Protein AF-A0A2M8KQE2-F1 (afdb_monomer_lite)

Foldseek 3Di:
DWDKDKDFDADPVQFDDWDFDPDPVWGKIFTAGPVRHTGMMIGTRPDPPVPVCLVVCVVVPDDSPDPPVPVD

Sequence (72 aa):
IGNTMNIWWGDPTDAYTAEEVDSMDRNDVIIKDKKGNPISIEMIGILPQELNISDQMAQFGEDPNTPHILQG

Organism: NCBI:txid1974852

Structure (mmCIF, N/CA/C/O backbone):
data_AF-A0A2M8KQE2-F1
#
_entry.id   AF-A0A2M8KQE2-F1
#
loop_
_atom_site.group_PDB
_atom_site.id
_atom_site.type_symbol
_atom_site.label_atom_id
_atom_site.label_alt_id
_atom_site.label_comp_id
_atom_site.label_asym_id
_atom_site.label_entity_id
_atom_site.label_seq_id
_atom_site.pdbx_PDB_ins_code
_atom_site.Cartn_x
_atom_site.Cartn_y
_atom_site.Cartn_z
_atom_site.occupancy
_atom_site.B_iso_or_equiv
_atom_site.auth_seq_id
_atom_site.auth_comp_id
_atom_site.auth_asym_id
_atom_site.auth_atom_id
_atom_site.pdbx_PDB_model_num
ATOM 1 N N . ILE A 1 1 ? 8.338 4.277 -14.537 1.00 51.38 1 ILE A N 1
ATOM 2 C CA . ILE A 1 1 ? 7.880 3.980 -13.147 1.00 51.38 1 ILE A CA 1
ATOM 3 C C . ILE A 1 1 ? 6.858 2.869 -13.205 1.00 51.38 1 ILE A C 1
ATOM 5 O O . ILE A 1 1 ? 6.434 2.564 -14.298 1.00 51.38 1 ILE A O 1
ATOM 9 N N . GLY A 1 2 ? 6.581 2.115 -12.148 1.00 60.47 2 GLY A N 1
ATOM 10 C CA . GLY A 1 2 ? 5.653 0.986 -12.276 1.00 60.47 2 GLY A CA 1
ATOM 11 C C . GLY A 1 2 ? 4.222 1.484 -12.445 1.00 60.47 2 GLY A C 1
ATOM 12 O O . GLY A 1 2 ? 3.808 2.401 -11.745 1.00 60.47 2 GLY A O 1
ATOM 13 N N . ASN A 1 3 ? 3.448 0.881 -13.341 1.00 69.38 3 ASN A N 1
ATOM 14 C CA . ASN A 1 3 ? 2.001 0.970 -13.222 1.00 69.38 3 ASN A CA 1
ATOM 15 C C . ASN A 1 3 ? 1.578 0.209 -11.956 1.00 69.38 3 ASN A C 1
ATOM 17 O O . ASN A 1 3 ? 2.177 -0.811 -11.609 1.00 69.38 3 ASN A O 1
ATOM 21 N N . THR A 1 4 ? 0.501 0.651 -11.325 1.00 74.81 4 THR A N 1
ATOM 22 C CA . THR A 1 4 ? 0.004 0.018 -10.107 1.00 74.81 4 THR A CA 1
ATOM 23 C C . THR A 1 4 ? -1.455 -0.362 -10.281 1.00 74.81 4 THR A C 1
ATOM 25 O O . THR A 1 4 ? -2.268 0.455 -10.712 1.00 74.81 4 THR A O 1
ATOM 28 N N . MET A 1 5 ? -1.801 -1.599 -9.930 1.00 83.19 5 MET A N 1
ATOM 29 C CA . MET A 1 5 ? -3.189 -2.020 -9.772 1.00 83.19 5 MET A CA 1
ATOM 30 C C . MET A 1 5 ? -3.520 -2.126 -8.289 1.00 83.19 5 MET A C 1
ATOM 32 O O . MET A 1 5 ? -2.885 -2.884 -7.564 1.00 83.19 5 MET A O 1
ATOM 36 N N . ASN A 1 6 ? -4.552 -1.403 -7.865 1.00 86.75 6 ASN A N 1
ATOM 37 C CA . ASN A 1 6 ? -5.082 -1.477 -6.510 1.00 86.75 6 ASN A CA 1
ATOM 38 C C . ASN A 1 6 ? -6.409 -2.232 -6.508 1.00 86.75 6 ASN A C 1
ATOM 40 O O . ASN A 1 6 ? -7.322 -1.883 -7.260 1.00 86.75 6 ASN A O 1
ATOM 44 N N . ILE A 1 7 ? -6.525 -3.246 -5.652 1.00 90.19 7 ILE A N 1
ATOM 45 C CA . ILE A 1 7 ? -7.767 -3.994 -5.445 1.00 90.19 7 ILE A CA 1
ATOM 46 C C . ILE A 1 7 ? -8.173 -3.865 -3.982 1.00 90.19 7 ILE A C 1
ATOM 48 O O . ILE A 1 7 ? -7.480 -4.356 -3.096 1.00 90.19 7 ILE A O 1
ATOM 52 N N . TRP A 1 8 ? -9.335 -3.254 -3.754 1.00 92.31 8 TRP A N 1
ATOM 53 C CA . TRP A 1 8 ? -9.915 -3.046 -2.430 1.00 92.31 8 TRP A CA 1
ATOM 54 C C . TRP A 1 8 ? -11.072 -4.009 -2.190 1.00 92.31 8 TRP A C 1
ATOM 56 O O . TRP A 1 8 ? -11.947 -4.167 -3.042 1.00 92.31 8 TRP A O 1
ATOM 66 N N . TRP A 1 9 ? -11.099 -4.621 -1.010 1.00 95.00 9 TRP A N 1
ATOM 67 C CA . TRP A 1 9 ? -12.247 -5.400 -0.529 1.00 95.00 9 TRP A CA 1
ATOM 68 C C . TRP A 1 9 ? -12.720 -4.974 0.866 1.00 95.00 9 TRP A C 1
ATOM 70 O O . TRP A 1 9 ? -13.787 -5.408 1.296 1.00 95.00 9 TRP A O 1
ATOM 80 N N . GLY A 1 10 ? -11.959 -4.126 1.565 1.00 92.56 10 GLY A N 1
ATOM 81 C CA . GLY A 1 10 ? -12.417 -3.368 2.732 1.00 92.56 10 GLY A CA 1
ATOM 82 C C . GLY A 1 10 ? -12.656 -1.888 2.414 1.00 92.56 10 GLY A C 1
ATOM 83 O O . GLY A 1 10 ? -12.508 -1.457 1.270 1.00 92.56 10 GLY A O 1
ATOM 84 N N . ASP A 1 11 ? -13.021 -1.111 3.436 1.00 92.81 11 ASP A N 1
ATOM 85 C CA . ASP A 1 11 ? -13.173 0.341 3.322 1.00 92.81 11 ASP A CA 1
ATOM 86 C C . ASP A 1 11 ? -11.783 1.006 3.242 1.00 92.81 11 ASP A C 1
ATOM 88 O O . ASP A 1 11 ? -10.975 0.836 4.159 1.00 92.81 11 ASP A O 1
ATOM 92 N N . PRO A 1 12 ? -11.467 1.772 2.181 1.00 91.00 12 PRO A N 1
ATOM 93 C CA . PRO A 1 12 ? -10.182 2.458 2.068 1.00 91.00 12 PRO A CA 1
ATOM 94 C C . PRO A 1 12 ? -9.885 3.437 3.208 1.00 91.00 12 PRO A C 1
ATOM 96 O O . PRO A 1 12 ? -8.720 3.706 3.497 1.00 91.00 12 PRO A O 1
ATOM 99 N N . THR A 1 13 ? -10.913 3.961 3.879 1.00 93.38 13 THR A N 1
ATOM 100 C CA . THR A 1 13 ? -10.749 4.879 5.015 1.00 93.38 13 THR A CA 1
ATOM 101 C C . THR A 1 13 ? -10.242 4.187 6.285 1.00 93.38 13 THR A C 1
ATOM 103 O O . THR A 1 13 ? -9.732 4.860 7.183 1.00 93.38 13 THR A O 1
ATOM 106 N N . ASP A 1 14 ? -10.305 2.853 6.340 1.00 92.44 14 ASP A N 1
ATOM 107 C CA . ASP A 1 14 ? -9.785 2.046 7.448 1.00 92.44 14 ASP A CA 1
ATOM 108 C C . ASP A 1 14 ? -8.287 1.715 7.309 1.00 92.44 14 ASP A C 1
ATOM 110 O O . ASP A 1 14 ? -7.705 1.116 8.221 1.00 92.44 14 ASP A O 1
ATOM 114 N N . ALA A 1 15 ? -7.645 2.105 6.199 1.00 91.62 15 ALA A N 1
ATOM 115 C CA . ALA A 1 15 ? -6.231 1.848 5.939 1.00 91.62 15 ALA A CA 1
ATOM 116 C C . ALA A 1 15 ? -5.326 2.433 7.034 1.00 91.62 15 ALA A C 1
ATOM 118 O O . ALA A 1 15 ? -5.405 3.615 7.375 1.00 91.62 15 ALA A O 1
ATOM 119 N N . TYR A 1 16 ? -4.452 1.588 7.590 1.00 91.06 16 TYR A N 1
ATOM 120 C CA . TYR A 1 16 ? -3.583 1.960 8.705 1.00 91.06 16 TYR A CA 1
ATOM 121 C C . TYR A 1 16 ? -2.117 1.587 8.491 1.00 91.06 16 TYR A C 1
ATOM 123 O O . TYR A 1 16 ? -1.243 2.420 8.719 1.00 91.06 16 TYR A O 1
ATOM 131 N N . THR A 1 17 ? -1.834 0.360 8.053 1.00 90.56 17 THR A N 1
ATOM 132 C CA . THR A 1 17 ? -0.467 -0.089 7.748 1.00 90.56 17 THR A CA 1
ATOM 133 C C . THR A 1 17 ? -0.383 -0.708 6.364 1.00 90.56 17 THR A C 1
ATOM 135 O O . THR A 1 17 ? -1.373 -1.197 5.822 1.00 90.56 17 THR A O 1
ATOM 138 N N . ALA A 1 18 ? 0.822 -0.684 5.804 1.00 87.19 18 ALA A N 1
ATOM 139 C CA . ALA A 1 18 ? 1.169 -1.295 4.535 1.00 87.19 18 ALA A CA 1
ATOM 140 C C . ALA A 1 18 ? 2.393 -2.198 4.745 1.00 87.19 18 ALA A C 1
ATOM 142 O O . ALA A 1 18 ? 3.305 -1.832 5.489 1.00 87.19 18 ALA A O 1
ATOM 143 N N . GLU A 1 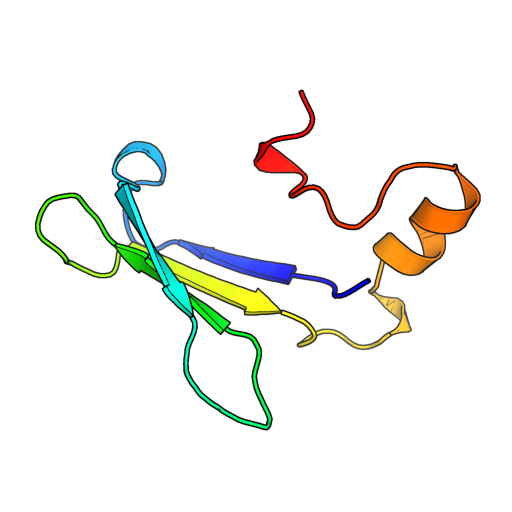19 ? 2.389 -3.382 4.142 1.00 87.06 19 GLU A N 1
ATOM 144 C CA . GLU A 1 19 ? 3.478 -4.359 4.221 1.00 87.06 19 GLU A CA 1
ATOM 145 C C . GLU A 1 19 ? 3.872 -4.799 2.815 1.00 87.06 19 GLU A C 1
ATOM 147 O O . GLU A 1 19 ? 3.033 -5.309 2.072 1.00 87.06 19 GLU A O 1
ATOM 152 N N . GLU A 1 20 ? 5.138 -4.597 2.462 1.00 83.88 20 GLU A N 1
ATOM 153 C CA . GLU A 1 20 ? 5.710 -5.100 1.216 1.00 83.88 20 GLU A CA 1
ATOM 154 C C . GLU A 1 20 ? 5.854 -6.621 1.283 1.00 83.88 20 GLU A C 1
ATOM 156 O O . GLU A 1 20 ? 6.276 -7.188 2.295 1.00 83.88 20 GLU A O 1
ATOM 161 N N . VAL A 1 21 ? 5.504 -7.295 0.193 1.00 78.81 21 VAL A N 1
ATOM 162 C CA . VAL A 1 21 ? 5.747 -8.726 0.048 1.00 78.81 21 VAL A CA 1
ATOM 163 C C . VAL A 1 21 ? 7.219 -8.925 -0.305 1.00 78.81 21 VAL A C 1
ATOM 165 O O . VAL A 1 21 ? 7.669 -8.486 -1.358 1.00 78.81 21 VAL A O 1
ATOM 168 N N . ASP A 1 22 ? 7.960 -9.623 0.558 1.00 73.12 22 ASP A N 1
ATOM 169 C CA . ASP A 1 22 ? 9.369 -9.963 0.326 1.00 73.12 22 ASP A CA 1
ATOM 170 C C . ASP A 1 22 ? 9.486 -11.068 -0.740 1.00 73.12 22 ASP A C 1
ATOM 172 O O . ASP A 1 22 ? 9.562 -12.266 -0.452 1.00 73.12 22 ASP A O 1
ATOM 176 N N . SER A 1 23 ? 9.400 -10.668 -2.008 1.00 72.56 23 SER A N 1
ATOM 177 C CA . SER A 1 23 ? 9.552 -11.537 -3.170 1.00 72.56 23 SER A CA 1
ATOM 178 C C . SER A 1 23 ? 10.477 -10.881 -4.185 1.00 72.56 23 SER A C 1
ATOM 180 O O . SER A 1 23 ? 10.268 -9.743 -4.585 1.00 72.56 23 SER A O 1
ATOM 182 N N . MET A 1 24 ? 11.487 -11.616 -4.658 1.00 67.94 24 MET A N 1
ATOM 183 C CA . MET A 1 24 ? 12.443 -11.095 -5.648 1.00 67.94 24 MET A CA 1
ATOM 184 C C . MET A 1 24 ? 11.796 -10.724 -6.989 1.00 67.94 24 MET A C 1
ATOM 186 O O . MET A 1 24 ? 12.335 -9.892 -7.714 1.00 67.94 24 MET A O 1
ATOM 190 N N . ASP A 1 25 ? 10.648 -11.326 -7.301 1.00 67.50 25 ASP A N 1
ATOM 191 C CA . ASP A 1 25 ? 9.993 -11.203 -8.604 1.00 67.50 25 ASP A CA 1
ATOM 192 C C . ASP A 1 25 ? 8.708 -10.362 -8.546 1.00 67.50 25 ASP A C 1
ATOM 194 O O . ASP A 1 25 ? 8.029 -10.204 -9.564 1.00 67.50 25 ASP A O 1
ATOM 198 N N . ARG A 1 26 ? 8.328 -9.851 -7.365 1.00 66.50 26 ARG A N 1
ATOM 199 C CA . ARG A 1 26 ? 7.075 -9.113 -7.172 1.00 66.50 26 ARG A CA 1
ATOM 200 C C . ARG A 1 26 ? 7.246 -7.946 -6.214 1.00 66.50 26 ARG A C 1
ATOM 202 O O . ARG A 1 26 ? 7.765 -8.104 -5.121 1.00 66.50 26 ARG A O 1
ATOM 209 N N . ASN A 1 27 ? 6.697 -6.807 -6.616 1.00 72.25 27 ASN A N 1
ATOM 210 C CA . ASN A 1 27 ? 6.572 -5.617 -5.786 1.00 72.25 27 ASN A CA 1
ATOM 211 C C . ASN A 1 27 ? 5.092 -5.450 -5.421 1.00 72.25 27 ASN A C 1
ATOM 213 O O . ASN A 1 27 ? 4.395 -4.627 -6.009 1.00 72.25 27 ASN A O 1
ATOM 217 N N . ASP A 1 28 ? 4.575 -6.288 -4.521 1.00 82.38 28 ASP A N 1
ATOM 218 C CA . ASP A 1 28 ? 3.207 -6.122 -4.021 1.00 82.38 28 ASP A CA 1
ATOM 219 C C . ASP A 1 28 ? 3.211 -5.537 -2.612 1.00 82.38 28 ASP A C 1
ATOM 221 O O . ASP A 1 28 ? 4.112 -5.810 -1.818 1.00 82.38 28 ASP A O 1
ATOM 225 N N . VAL A 1 29 ? 2.159 -4.798 -2.277 1.00 87.75 29 VAL A N 1
ATOM 226 C CA . VAL A 1 29 ? 1.945 -4.235 -0.946 1.00 87.75 29 VAL A CA 1
ATOM 227 C C . VAL A 1 29 ? 0.578 -4.661 -0.434 1.00 87.75 29 VAL A C 1
ATOM 229 O O . VAL A 1 29 ? -0.437 -4.521 -1.112 1.00 87.75 29 VAL A O 1
ATOM 232 N N . ILE A 1 30 ? 0.534 -5.190 0.782 1.00 90.81 30 ILE A N 1
ATOM 233 C CA . ILE A 1 30 ? -0.708 -5.534 1.473 1.00 90.81 30 ILE A CA 1
ATOM 234 C C . ILE A 1 30 ? -1.074 -4.381 2.398 1.00 90.81 30 ILE A C 1
ATOM 236 O O . ILE A 1 30 ? -0.300 -4.024 3.285 1.00 90.81 30 ILE A O 1
ATOM 240 N N . ILE A 1 31 ? -2.282 -3.846 2.242 1.00 93.25 31 ILE A N 1
ATOM 241 C CA . ILE A 1 31 ? -2.814 -2.789 3.105 1.00 93.25 31 ILE A CA 1
ATOM 242 C C . ILE A 1 31 ? -3.694 -3.425 4.177 1.00 93.25 31 ILE A C 1
ATOM 244 O O . ILE A 1 31 ? -4.565 -4.246 3.874 1.00 93.25 31 ILE A O 1
ATOM 248 N N . LYS A 1 32 ? -3.476 -3.041 5.436 1.00 94.88 32 LYS A N 1
ATOM 249 C CA . LYS A 1 32 ? -4.168 -3.583 6.608 1.00 94.88 32 LYS A CA 1
ATOM 250 C C . LYS A 1 32 ? -4.894 -2.496 7.398 1.00 94.88 32 LYS A C 1
ATOM 252 O O . LYS A 1 32 ? -4.454 -1.344 7.457 1.00 94.88 32 LYS A O 1
ATOM 257 N N . ASP A 1 33 ? -5.996 -2.891 8.031 1.00 95.38 33 ASP A N 1
ATOM 258 C CA . ASP A 1 33 ? -6.718 -2.064 8.997 1.00 95.38 33 ASP A CA 1
ATOM 259 C C . ASP A 1 33 ? -5.976 -1.977 10.349 1.00 95.38 33 ASP A C 1
ATOM 261 O O . ASP A 1 33 ? -4.974 -2.653 10.600 1.00 95.38 33 ASP A O 1
ATOM 265 N N . LYS A 1 34 ? -6.503 -1.173 11.279 1.00 94.69 34 LYS A N 1
ATOM 266 C CA . LYS A 1 34 ? -5.957 -1.037 12.648 1.00 94.69 34 LYS A CA 1
ATOM 267 C C . LYS A 1 34 ? -5.937 -2.337 13.461 1.00 94.69 34 LYS A C 1
ATOM 269 O O . LYS A 1 34 ? -5.266 -2.397 14.488 1.00 94.69 34 LYS A O 1
ATOM 274 N N . LYS A 1 35 ? -6.705 -3.349 13.058 1.00 96.06 35 LYS A N 1
ATOM 275 C CA . LYS A 1 35 ? -6.765 -4.670 13.698 1.00 96.06 35 LYS A CA 1
ATOM 276 C C . LYS A 1 35 ? -5.807 -5.666 13.032 1.00 96.06 35 LYS A C 1
ATOM 278 O O . LYS A 1 35 ? -5.686 -6.787 13.518 1.00 96.06 35 LYS A O 1
ATOM 283 N N . GLY A 1 36 ? -5.126 -5.264 11.957 1.00 93.25 36 GLY A N 1
ATOM 284 C CA . GLY A 1 36 ? -4.214 -6.096 11.181 1.00 93.25 36 GLY A CA 1
ATOM 285 C C . GLY A 1 36 ? -4.896 -6.944 10.105 1.00 93.25 36 GLY A C 1
ATOM 286 O O . GLY A 1 36 ? -4.223 -7.775 9.495 1.00 93.25 36 GLY A O 1
ATOM 287 N N . ASN A 1 37 ? -6.196 -6.761 9.849 1.00 95.75 37 ASN A N 1
ATOM 288 C CA . ASN A 1 37 ? -6.876 -7.474 8.770 1.00 95.75 37 ASN A CA 1
ATOM 289 C C . ASN A 1 37 ? -6.469 -6.869 7.423 1.00 95.75 37 ASN A C 1
ATOM 291 O O . ASN A 1 37 ? -6.500 -5.646 7.288 1.00 95.75 37 ASN A O 1
ATOM 295 N N . PRO A 1 38 ? -6.131 -7.683 6.413 1.00 94.38 38 PRO A N 1
ATOM 296 C CA . PRO A 1 38 ? -5.857 -7.175 5.078 1.00 94.38 38 PRO A CA 1
ATOM 297 C C . PRO A 1 38 ? -7.154 -6.667 4.435 1.00 94.38 38 PRO A C 1
ATOM 299 O O . PRO A 1 38 ? -8.156 -7.384 4.395 1.00 94.38 38 PRO A O 1
ATOM 302 N N . ILE A 1 39 ? -7.129 -5.441 3.920 1.00 96.44 39 ILE A N 1
ATOM 303 C CA . ILE A 1 39 ? -8.281 -4.758 3.306 1.00 96.44 39 ILE A CA 1
ATOM 304 C C . ILE A 1 39 ? -8.052 -4.390 1.834 1.00 96.44 39 ILE A C 1
ATOM 306 O O . ILE A 1 39 ? -9.008 -4.050 1.131 1.00 96.44 39 ILE A O 1
ATOM 310 N N . SER A 1 40 ? -6.803 -4.458 1.366 1.00 95.19 40 SER A N 1
ATOM 311 C CA . SER A 1 40 ? -6.428 -4.2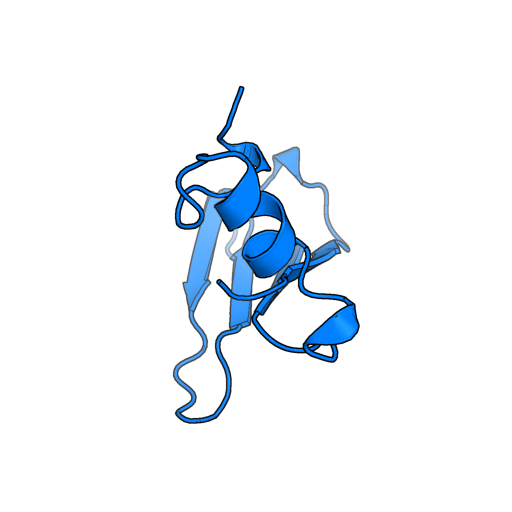10 -0.026 1.00 95.19 40 SER A CA 1
ATOM 312 C C . SER A 1 40 ? -5.068 -4.825 -0.370 1.00 95.19 40 SER A C 1
ATOM 314 O O . SER A 1 40 ? -4.264 -5.125 0.519 1.00 95.19 40 SER A O 1
ATOM 316 N N . ILE A 1 41 ? -4.835 -5.013 -1.669 1.00 91.12 41 ILE A N 1
ATOM 317 C CA . ILE A 1 41 ? -3.528 -5.303 -2.257 1.00 91.12 41 ILE A CA 1
ATOM 318 C C . ILE A 1 41 ? -3.221 -4.292 -3.360 1.00 91.12 41 ILE A C 1
ATOM 320 O O . ILE A 1 41 ? -4.053 -4.001 -4.226 1.00 91.12 41 ILE A O 1
ATOM 324 N N . GLU A 1 42 ? -1.9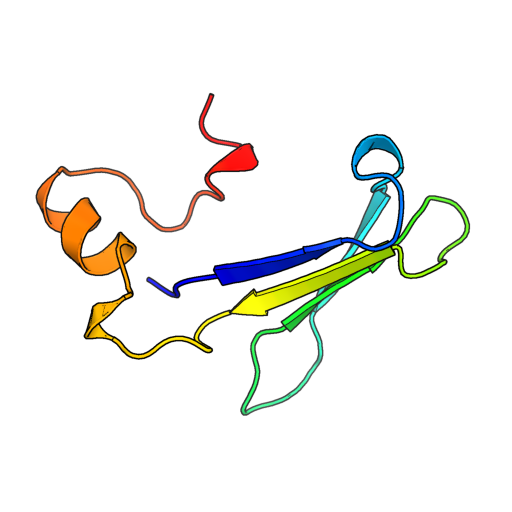94 -3.807 -3.336 1.00 88.81 42 GLU A N 1
ATOM 325 C CA . GLU A 1 42 ? -1.374 -3.007 -4.372 1.00 88.81 42 GLU A CA 1
ATOM 326 C C . GLU A 1 42 ? -0.387 -3.900 -5.123 1.00 88.81 42 GLU A C 1
ATOM 328 O O . GLU A 1 42 ? 0.514 -4.473 -4.521 1.00 88.81 42 GLU A O 1
ATOM 333 N N . MET A 1 43 ? -0.567 -4.066 -6.428 1.00 84.94 43 MET A N 1
ATOM 334 C CA . MET A 1 43 ? 0.327 -4.857 -7.272 1.00 84.94 43 MET A CA 1
ATOM 335 C C . MET A 1 43 ? 1.050 -3.924 -8.237 1.00 84.94 43 MET A C 1
ATOM 337 O O . MET A 1 43 ? 0.412 -3.286 -9.083 1.00 84.94 43 MET A O 1
ATOM 341 N N . ILE A 1 44 ? 2.374 -3.846 -8.123 1.00 77.75 44 ILE A N 1
ATOM 342 C CA . ILE A 1 44 ? 3.207 -2.940 -8.918 1.00 77.75 44 ILE A CA 1
ATOM 343 C C . ILE A 1 44 ? 3.813 -3.708 -10.098 1.00 77.75 44 ILE A C 1
ATOM 345 O O . ILE A 1 44 ? 4.354 -4.801 -9.946 1.00 77.75 44 ILE A O 1
ATOM 349 N N . GLY A 1 45 ? 3.743 -3.123 -11.295 1.00 72.50 45 GLY A N 1
ATOM 350 C CA . GLY A 1 45 ? 4.400 -3.638 -12.501 1.00 72.50 45 GLY A CA 1
ATOM 351 C C . GLY A 1 45 ? 3.668 -4.779 -13.211 1.00 72.50 45 GLY A C 1
ATOM 352 O O . GLY A 1 45 ? 4.269 -5.463 -14.034 1.00 72.50 45 GLY A O 1
ATOM 353 N N . ILE A 1 46 ? 2.382 -5.004 -12.916 1.00 71.56 46 ILE A N 1
ATOM 354 C CA . ILE A 1 46 ? 1.621 -6.120 -13.506 1.00 71.56 46 ILE A CA 1
ATOM 355 C C . ILE A 1 46 ? 1.040 -5.845 -14.899 1.00 71.56 46 ILE A C 1
ATOM 357 O O . ILE A 1 46 ? 0.530 -6.770 -15.530 1.00 71.56 46 ILE A O 1
ATOM 361 N N . LEU A 1 47 ? 1.024 -4.589 -15.361 1.00 68.69 47 LEU A N 1
ATOM 362 C CA . LEU A 1 47 ? 0.449 -4.273 -16.670 1.00 68.69 47 LEU A CA 1
ATOM 363 C C . LEU A 1 47 ? 1.572 -4.247 -17.711 1.00 68.69 47 LEU A C 1
ATOM 365 O O . LEU A 1 47 ? 2.713 -3.921 -17.378 1.00 68.69 47 LEU A O 1
ATOM 369 N N . PRO A 1 48 ? 1.253 -4.566 -18.975 1.00 65.69 48 PRO A N 1
ATOM 370 C CA . PRO A 1 48 ? 2.163 -4.351 -20.090 1.00 65.69 48 PRO A CA 1
ATOM 371 C C . PRO A 1 48 ? 2.711 -2.916 -20.095 1.00 65.69 48 PRO A C 1
ATOM 373 O O . PRO A 1 48 ? 1.993 -1.980 -19.725 1.00 65.69 48 PRO A O 1
ATOM 376 N N . GLN A 1 49 ? 3.962 -2.731 -20.536 1.00 64.94 49 GLN A N 1
ATOM 377 C CA . GLN A 1 49 ? 4.612 -1.410 -20.591 1.00 64.94 49 GLN A CA 1
ATOM 378 C C . GLN A 1 49 ? 3.781 -0.382 -21.372 1.00 64.94 49 GLN A C 1
ATOM 380 O O . GLN A 1 49 ? 3.825 0.807 -21.078 1.00 64.94 49 GLN A O 1
ATOM 385 N N . GLU A 1 50 ? 2.972 -0.827 -22.329 1.00 65.12 50 GLU A N 1
ATOM 386 C CA . GLU A 1 50 ? 2.093 0.023 -23.126 1.00 65.12 50 GLU A CA 1
ATOM 387 C C . GLU A 1 50 ? 0.994 0.711 -22.297 1.00 65.12 50 GLU A C 1
ATOM 389 O O . GLU A 1 50 ? 0.506 1.771 -22.686 1.00 65.12 50 GLU A O 1
ATOM 394 N N . LEU A 1 51 ? 0.612 0.134 -21.153 1.00 60.66 51 LEU A N 1
ATOM 395 C CA . LEU A 1 51 ? -0.352 0.704 -20.203 1.00 60.66 51 LEU A CA 1
ATOM 396 C C . LEU A 1 51 ? 0.328 1.456 -19.053 1.00 60.66 51 LEU A C 1
ATOM 398 O O . LEU A 1 51 ? -0.341 1.952 -18.144 1.00 60.66 51 LEU A O 1
ATOM 402 N N . ASN A 1 52 ? 1.655 1.552 -19.080 1.00 62.62 52 ASN A N 1
ATOM 403 C CA . ASN A 1 52 ? 2.420 2.250 -18.072 1.00 62.62 52 ASN A CA 1
ATOM 404 C C . ASN A 1 52 ? 2.394 3.763 -18.307 1.00 62.62 52 ASN A C 1
ATOM 406 O O . ASN A 1 52 ? 3.307 4.356 -18.881 1.00 62.62 52 ASN A O 1
ATOM 410 N N . ILE A 1 53 ? 1.320 4.397 -17.832 1.00 59.19 53 ILE A N 1
ATOM 411 C CA . ILE A 1 53 ? 1.100 5.843 -17.960 1.00 59.19 53 ILE A CA 1
ATOM 412 C C . ILE A 1 53 ? 2.248 6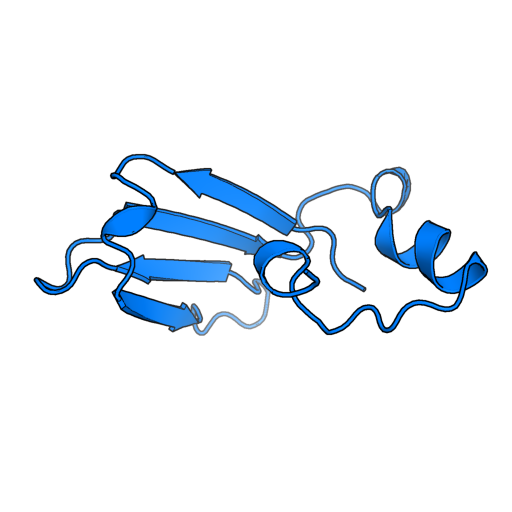.641 -17.331 1.00 59.19 53 ILE A C 1
ATOM 414 O O . ILE A 1 53 ? 2.528 7.743 -17.778 1.00 59.19 53 ILE A O 1
ATOM 418 N N . SER A 1 54 ? 2.978 6.092 -16.359 1.00 54.22 54 SER A N 1
ATOM 419 C CA . SER A 1 54 ? 4.086 6.808 -15.722 1.00 54.22 54 SER A CA 1
ATOM 420 C C . SER A 1 54 ? 5.250 7.128 -16.678 1.00 54.22 54 SER A C 1
ATOM 422 O O . SER A 1 54 ? 5.866 8.185 -16.558 1.00 54.22 54 SER A O 1
ATOM 424 N N . ASP A 1 55 ? 5.501 6.284 -17.686 1.00 54.72 55 ASP A N 1
ATOM 425 C CA . ASP A 1 55 ? 6.502 6.555 -18.729 1.00 54.72 55 ASP A CA 1
ATOM 426 C C . ASP A 1 55 ? 5.974 7.568 -19.768 1.00 54.72 55 ASP A C 1
ATOM 428 O O . ASP A 1 55 ? 6.748 8.286 -20.406 1.00 54.72 55 ASP A O 1
ATOM 432 N N . GLN A 1 56 ? 4.647 7.687 -19.903 1.00 56.06 56 GLN A N 1
ATOM 433 C CA . GLN A 1 56 ? 4.000 8.755 -20.674 1.00 56.06 56 GLN A CA 1
ATOM 434 C C . GLN A 1 56 ? 3.969 10.081 -19.892 1.00 56.06 56 GLN A C 1
ATOM 436 O O . GLN A 1 56 ? 4.166 11.135 -20.484 1.00 56.06 56 GLN A O 1
ATOM 441 N N . MET A 1 57 ? 3.798 10.043 -18.566 1.00 53.69 57 MET A N 1
ATOM 442 C CA . MET A 1 57 ? 3.745 11.205 -17.666 1.00 53.69 57 MET A CA 1
ATOM 443 C C . MET A 1 57 ? 5.120 11.818 -17.390 1.00 53.69 57 MET A C 1
ATOM 445 O O . MET A 1 57 ? 5.223 13.028 -17.208 1.00 53.69 57 MET A O 1
ATOM 449 N N . ALA A 1 58 ? 6.200 11.032 -17.469 1.00 54.91 58 ALA A N 1
ATOM 450 C CA . ALA A 1 58 ? 7.568 11.557 -17.454 1.00 54.91 58 ALA A CA 1
ATOM 451 C C . ALA A 1 58 ? 7.815 12.600 -18.569 1.00 54.91 58 ALA A C 1
ATOM 453 O O . ALA A 1 58 ? 8.664 13.477 -18.424 1.00 54.91 58 ALA A O 1
ATOM 454 N N . GLN A 1 59 ? 7.038 12.553 -19.659 1.00 55.34 59 GLN A N 1
ATOM 455 C CA . GLN A 1 59 ? 7.063 13.545 -20.743 1.00 55.34 59 GLN A CA 1
ATOM 456 C C . GLN A 1 59 ? 6.453 14.897 -20.332 1.00 55.34 59 GLN A C 1
ATOM 458 O O . GLN A 1 59 ? 6.704 15.908 -20.985 1.00 55.34 59 GLN A O 1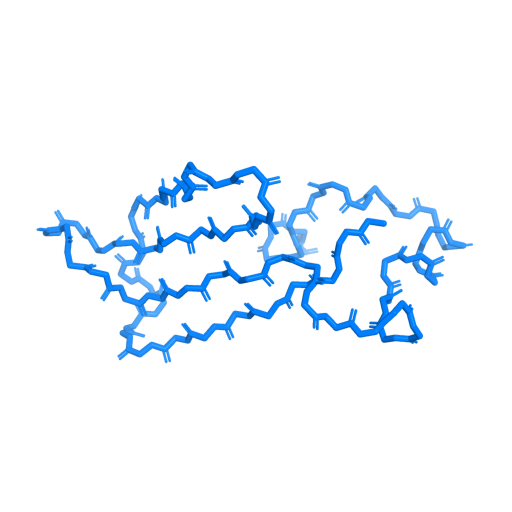
ATOM 463 N N . PHE A 1 60 ? 5.672 14.918 -19.250 1.00 59.41 60 PHE A N 1
ATOM 464 C CA . PHE A 1 60 ? 4.978 16.088 -18.713 1.00 59.41 60 PHE A CA 1
ATOM 465 C C . PHE A 1 60 ? 5.637 16.659 -17.443 1.00 59.41 60 PHE A C 1
ATOM 467 O O . PHE A 1 60 ? 5.214 17.707 -16.962 1.00 59.41 60 PHE A O 1
ATOM 474 N N . GLY A 1 61 ? 6.726 16.048 -16.955 1.00 55.88 61 GLY A N 1
ATOM 475 C CA . GLY A 1 61 ? 7.598 16.630 -15.925 1.00 55.88 61 GLY A CA 1
ATOM 476 C C . GLY A 1 61 ? 7.189 16.384 -14.468 1.00 55.88 61 GLY A C 1
ATOM 477 O O . GLY A 1 61 ? 7.701 17.071 -13.586 1.00 55.88 61 GLY A O 1
ATOM 478 N N . GLU A 1 62 ? 6.302 15.427 -14.196 1.00 57.66 62 GLU A N 1
ATOM 479 C CA . GLU A 1 62 ? 5.883 15.075 -12.831 1.00 57.66 62 GLU A CA 1
ATOM 480 C C . GLU A 1 62 ? 6.779 13.982 -12.223 1.00 57.66 62 GLU A C 1
ATOM 482 O O . GLU A 1 62 ? 7.188 13.057 -12.928 1.00 57.66 62 GLU A O 1
ATOM 487 N N . ASP A 1 63 ? 7.104 14.094 -10.922 1.00 56.88 63 ASP A N 1
ATOM 488 C CA . ASP A 1 63 ? 7.910 13.093 -10.205 1.00 56.88 63 ASP A CA 1
ATOM 489 C C . ASP A 1 63 ? 7.114 11.793 -10.086 1.00 56.88 63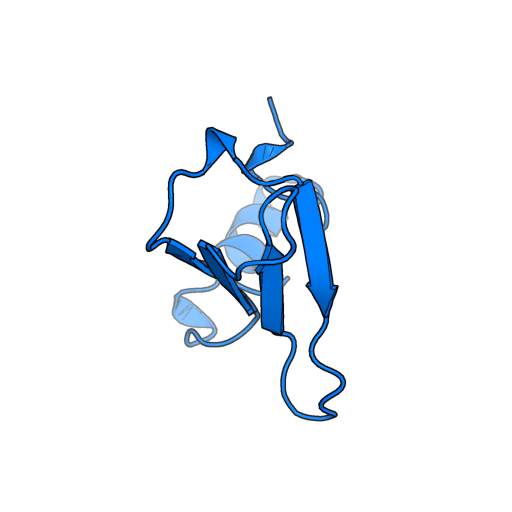 ASP A C 1
ATOM 491 O O . ASP A 1 63 ? 6.084 11.744 -9.402 1.00 56.88 63 ASP A O 1
ATOM 495 N N . PRO A 1 64 ? 7.591 10.722 -10.718 1.00 54.69 64 PRO A N 1
ATOM 496 C CA . PRO A 1 64 ? 6.797 9.526 -10.824 1.00 54.69 64 PRO A CA 1
ATOM 497 C C . PRO A 1 64 ? 6.811 8.683 -9.531 1.00 54.69 64 PRO A C 1
ATOM 499 O O . PRO A 1 64 ? 6.011 7.761 -9.405 1.00 54.69 64 PRO A O 1
ATOM 502 N N . ASN A 1 65 ? 7.706 8.946 -8.567 1.00 52.84 65 ASN A N 1
ATOM 503 C CA . ASN A 1 65 ? 7.811 8.146 -7.333 1.00 52.84 65 ASN A CA 1
ATOM 504 C C . ASN A 1 65 ? 6.802 8.550 -6.254 1.00 52.84 65 ASN A C 1
ATOM 506 O O . ASN A 1 65 ? 6.744 7.918 -5.199 1.00 52.84 65 ASN A O 1
ATOM 510 N N . THR A 1 66 ? 6.034 9.615 -6.471 1.00 54.41 66 THR A N 1
ATOM 511 C CA . THR A 1 66 ? 5.014 10.025 -5.509 1.00 54.41 66 THR A CA 1
ATOM 512 C C . THR A 1 66 ? 3.713 9.283 -5.826 1.00 54.41 66 THR A C 1
ATOM 514 O O . THR A 1 66 ? 3.206 9.413 -6.942 1.00 54.41 66 THR A O 1
ATOM 517 N N . PRO A 1 67 ? 3.137 8.520 -4.878 1.00 58.09 67 PRO A N 1
ATOM 518 C CA . PRO A 1 67 ? 1.840 7.887 -5.082 1.00 58.09 67 PRO A CA 1
ATOM 519 C C . PRO A 1 67 ? 0.788 8.929 -5.477 1.00 58.09 67 PRO A C 1
ATOM 521 O O . PRO A 1 67 ? 0.632 9.929 -4.780 1.00 58.09 67 PRO A O 1
ATOM 524 N N . HIS A 1 68 ? 0.034 8.689 -6.555 1.00 59.34 68 HIS A N 1
ATOM 525 C CA . HIS A 1 68 ? -0.987 9.632 -7.043 1.00 59.34 68 HIS A CA 1
ATOM 526 C C . HIS A 1 68 ? -2.023 10.010 -5.977 1.00 59.34 68 HIS A C 1
ATOM 528 O O . HIS A 1 68 ? -2.480 11.142 -5.940 1.00 59.34 68 HIS A O 1
ATOM 534 N N . ILE A 1 69 ? -2.363 9.098 -5.062 1.00 51.00 69 ILE A N 1
ATOM 535 C CA . ILE A 1 69 ? -3.306 9.369 -3.961 1.00 51.00 69 ILE A CA 1
ATOM 536 C C . ILE A 1 69 ? -2.766 10.427 -2.975 1.00 51.00 69 ILE A C 1
ATOM 538 O O . ILE A 1 69 ? -3.530 11.008 -2.208 1.00 51.00 69 ILE A O 1
ATOM 542 N N . LEU A 1 70 ? -1.458 10.693 -2.999 1.00 49.31 70 LEU A N 1
ATOM 543 C CA . LEU A 1 70 ? -0.780 11.689 -2.169 1.00 49.31 70 LEU A CA 1
ATOM 544 C C . LEU A 1 70 ? -0.377 12.952 -2.952 1.00 49.31 70 LEU A C 1
ATOM 546 O O . LEU A 1 70 ? 0.153 13.888 -2.354 1.00 49.31 70 LEU A O 1
ATOM 550 N N . GLN A 1 71 ? -0.626 12.993 -4.263 1.00 56.91 71 GLN A N 1
ATOM 551 C CA . GLN A 1 71 ? -0.487 14.189 -5.092 1.00 56.91 71 GLN A CA 1
ATOM 552 C C . GLN A 1 71 ? -1.849 14.903 -5.084 1.00 56.91 71 GLN A C 1
ATOM 554 O O . GLN A 1 71 ? -2.814 14.400 -5.651 1.00 56.91 71 GLN A O 1
ATOM 559 N N . GLY A 1 72 ? -1.952 15.995 -4.319 1.00 48.34 72 GLY A N 1
ATOM 560 C CA . GLY A 1 72 ? -3.209 16.717 -4.057 1.00 48.34 72 GLY A CA 1
ATOM 561 C C . GLY A 1 72 ? -3.822 17.432 -5.254 1.00 48.34 72 GLY A C 1
ATOM 562 O O . GLY A 1 72 ? -3.074 17.778 -6.194 1.00 48.34 72 GLY A O 1
#

Radius of gyration: 13.52 Å; chains: 1; bounding box: 26×28×37 Å

Secondary structure (DSSP, 8-state):
---EEEEESS-GGGEEEEEE--BTTBEEEEEEETTS-EEEEEEES-S-GGG-HHHHHGGGT--TTS-GGG--

pLDDT: mean 74.77, std 16.07, range [48.34, 96.44]